Protein AF-A0A3A4QMD3-F1 (afdb_monomer_lite)

pLDDT: mean 83.45, std 16.62, range [33.72, 97.0]

Secondary structure (DSSP, 8-state):
--HHHHHHHHHHHHHHHHHHHHHS--SS-----HHHHHHSHHHHHHHHHHHHTPPP-TTHHHHHHHHHHHHHH--------TTTTT--HHHHHHHTHHHHHHHT---S-------------

Foldseek 3Di:
DCLVVVLVVVLCVPPVVVVVCVVPPDLPDDDDDPVCCLVPVPVVVVVVCVSVVNDDDPCVVVVSVVVSVVVVPDDDPDDDDCVVSVHDLVRVCVSCVVVCVVVVPDSDDPPPPPPPPPPPD

Radius of gyration: 18.67 Å; chains: 1; bounding box: 47×27×44 Å

Structure (mmCIF, N/CA/C/O backbone):
data_AF-A0A3A4QMD3-F1
#
_entry.id   AF-A0A3A4QMD3-F1
#
loop_
_atom_site.group_PDB
_atom_site.id
_atom_site.type_symbol
_atom_site.label_atom_id
_atom_site.label_alt_id
_atom_site.label_comp_id
_atom_site.label_asym_id
_atom_site.label_entity_id
_atom_site.label_seq_id
_atom_site.pdbx_PDB_ins_code
_atom_site.Cartn_x
_atom_site.Cartn_y
_atom_site.Cartn_z
_atom_site.occupancy
_atom_site.B_iso_or_equiv
_atom_site.auth_seq_id
_atom_site.auth_comp_id
_atom_site.auth_asym_id
_atom_site.auth_atom_id
_atom_site.pdbx_PDB_model_num
ATOM 1 N N . PHE A 1 1 ? -12.518 13.819 17.851 1.00 64.00 1 PHE A N 1
ATOM 2 C CA . PHE A 1 1 ? -13.689 12.963 17.604 1.00 64.00 1 PHE A CA 1
ATOM 3 C C . PHE A 1 1 ? -14.011 13.024 16.122 1.00 64.00 1 PHE A C 1
ATOM 5 O O . PHE A 1 1 ? -14.734 13.927 15.744 1.00 64.00 1 PHE A O 1
ATOM 12 N N . TYR A 1 2 ? -13.377 12.154 15.322 1.00 87.69 2 TYR A N 1
ATOM 13 C CA . TYR A 1 2 ? -13.666 11.926 13.891 1.00 87.69 2 TYR A CA 1
ATOM 14 C C . TYR A 1 2 ? -13.213 10.513 13.452 1.00 87.69 2 TYR A C 1
ATOM 16 O O . TYR A 1 2 ? -12.799 10.308 12.315 1.00 87.69 2 TYR A O 1
ATOM 24 N N . LEU A 1 3 ? -13.117 9.562 14.394 1.00 89.81 3 LEU A N 1
ATOM 25 C CA . LEU A 1 3 ? -12.487 8.262 14.120 1.00 89.81 3 LEU A CA 1
ATOM 26 C C . LEU A 1 3 ? -13.293 7.465 13.095 1.00 89.81 3 LEU A C 1
ATOM 28 O O . LEU A 1 3 ? -12.705 6.914 12.170 1.00 89.81 3 LEU A O 1
ATOM 32 N N . ASP A 1 4 ? -14.617 7.474 13.223 1.00 91.38 4 ASP A N 1
ATOM 33 C CA . ASP A 1 4 ? -15.512 6.778 12.302 1.00 91.38 4 ASP A CA 1
ATOM 34 C C . ASP A 1 4 ? -15.421 7.380 10.894 1.00 91.38 4 ASP A C 1
ATOM 36 O O . ASP A 1 4 ? -15.267 6.652 9.918 1.00 91.38 4 ASP A O 1
ATOM 40 N N . GLU A 1 5 ? -15.397 8.711 10.777 1.00 94.50 5 GLU A N 1
ATOM 41 C CA . GLU A 1 5 ? -15.257 9.399 9.493 1.00 94.50 5 GLU A CA 1
ATOM 42 C C . GLU A 1 5 ? -13.891 9.147 8.844 1.00 94.50 5 GLU A C 1
ATOM 44 O O . GLU A 1 5 ? -13.803 8.977 7.625 1.00 94.50 5 GLU A O 1
ATOM 49 N N . ILE A 1 6 ? -12.819 9.099 9.644 1.00 92.56 6 ILE A N 1
ATOM 50 C CA . ILE A 1 6 ? -11.479 8.750 9.160 1.00 92.56 6 ILE A CA 1
ATOM 51 C C . ILE A 1 6 ? -11.472 7.308 8.655 1.00 92.56 6 ILE A C 1
ATOM 53 O O . ILE A 1 6 ? -10.967 7.067 7.561 1.00 92.56 6 ILE A O 1
ATOM 57 N N . VAL A 1 7 ? -12.059 6.371 9.404 1.00 94.06 7 VAL A N 1
ATOM 58 C CA . VAL A 1 7 ? -12.158 4.960 9.008 1.00 94.06 7 VAL A CA 1
ATOM 59 C C . VAL A 1 7 ? -12.973 4.799 7.727 1.00 94.06 7 VAL A C 1
ATOM 61 O O . VAL A 1 7 ? -12.560 4.076 6.820 1.00 94.06 7 VAL A O 1
ATOM 64 N N . ASP A 1 8 ? -14.107 5.480 7.601 1.00 95.19 8 ASP A N 1
ATOM 65 C CA . ASP A 1 8 ? -14.920 5.424 6.387 1.00 95.19 8 ASP A CA 1
ATOM 66 C C . ASP A 1 8 ? -14.161 5.981 5.176 1.00 95.19 8 ASP A C 1
ATOM 68 O O . ASP A 1 8 ? -14.167 5.379 4.095 1.00 95.19 8 ASP A O 1
ATOM 72 N N . MET A 1 9 ? -13.432 7.084 5.363 1.00 95.56 9 MET A N 1
ATOM 73 C CA . MET A 1 9 ? -12.583 7.667 4.326 1.00 95.56 9 MET A CA 1
ATOM 74 C C . MET A 1 9 ? -11.463 6.708 3.898 1.00 95.56 9 MET A C 1
ATOM 76 O O . MET A 1 9 ? -11.263 6.484 2.702 1.00 95.56 9 MET A O 1
ATOM 80 N N . THR A 1 10 ? -10.744 6.102 4.842 1.00 94.50 10 THR A N 1
ATOM 81 C CA . THR A 1 10 ? -9.638 5.186 4.528 1.00 94.50 10 THR A CA 1
ATOM 82 C C . THR A 1 10 ? -10.138 3.887 3.900 1.00 94.50 10 THR A C 1
ATOM 84 O O . THR A 1 10 ? -9.523 3.385 2.958 1.00 94.50 10 THR A O 1
ATOM 87 N N . LYS A 1 11 ? -11.293 3.359 4.325 1.00 95.00 11 LYS A N 1
ATOM 88 C CA . LYS A 1 11 ? -11.952 2.225 3.651 1.00 95.00 11 LYS A CA 1
ATOM 89 C C . LYS A 1 11 ? -12.310 2.555 2.211 1.00 95.00 11 LYS A C 1
ATOM 91 O O . LYS A 1 11 ? -12.131 1.713 1.324 1.00 95.00 11 LYS A O 1
ATOM 96 N N . TYR A 1 12 ? -12.809 3.763 1.957 1.00 95.56 12 TYR A N 1
ATOM 97 C CA . TYR A 1 12 ? -13.099 4.212 0.601 1.00 95.56 12 TYR A CA 1
ATOM 98 C C . TYR A 1 12 ? -11.827 4.258 -0.256 1.00 95.56 12 TYR A C 1
ATOM 100 O O . TYR A 1 12 ? -11.843 3.775 -1.387 1.00 95.56 12 TYR A O 1
ATOM 108 N N . TRP A 1 13 ? -10.704 4.739 0.288 1.00 94.62 13 TRP A N 1
ATOM 109 C CA . TRP A 1 13 ? -9.422 4.784 -0.427 1.00 94.62 13 TRP A CA 1
ATOM 110 C C . TRP A 1 13 ? -8.871 3.414 -0.821 1.00 94.62 13 TRP A C 1
ATOM 112 O O . TRP A 1 13 ? -8.205 3.320 -1.845 1.00 94.62 13 TRP A O 1
ATOM 122 N N . TYR A 1 14 ? -9.180 2.347 -0.082 1.00 93.44 14 TYR A N 1
ATOM 123 C CA . TYR A 1 14 ? -8.862 0.987 -0.526 1.00 93.44 14 TYR A CA 1
ATOM 124 C C . TYR A 1 14 ? -9.902 0.444 -1.508 1.00 93.44 14 TYR A C 1
ATOM 126 O O . TYR A 1 14 ? -9.570 0.005 -2.607 1.00 93.44 14 TYR A O 1
ATOM 134 N N . SER A 1 15 ? -11.176 0.459 -1.125 1.00 93.81 15 SER A N 1
ATOM 135 C CA . SER A 1 15 ? -12.226 -0.256 -1.858 1.00 93.81 15 SER A CA 1
ATOM 136 C C . SER A 1 15 ? -12.567 0.373 -3.211 1.00 93.81 15 SER A C 1
ATOM 138 O O . SER A 1 15 ? -12.765 -0.348 -4.191 1.00 93.81 15 SER A O 1
ATOM 140 N N . HIS A 1 16 ? -12.618 1.704 -3.292 1.00 95.81 16 HIS A N 1
ATOM 141 C CA . HIS A 1 16 ? -13.027 2.410 -4.501 1.00 95.81 16 HIS A CA 1
ATOM 142 C C . HIS A 1 16 ? -12.074 2.204 -5.688 1.00 95.81 16 HIS A C 1
ATOM 144 O O . HIS A 1 16 ? -12.556 1.751 -6.732 1.00 95.81 16 HIS A O 1
ATOM 150 N N . PRO A 1 17 ? -10.754 2.480 -5.586 1.00 94.81 17 PRO A N 1
ATOM 151 C CA . PRO A 1 17 ? -9.859 2.291 -6.723 1.00 94.81 17 PRO A CA 1
ATOM 152 C C . PRO A 1 17 ? -9.781 0.824 -7.146 1.00 94.81 17 PRO A C 1
ATOM 154 O O . PRO A 1 17 ? -9.793 0.544 -8.339 1.00 94.81 17 PRO A O 1
ATOM 157 N N . LEU A 1 18 ? -9.789 -0.122 -6.201 1.00 94.81 18 LEU A N 1
ATOM 158 C CA . LEU A 1 18 ? -9.764 -1.550 -6.527 1.00 94.81 18 LEU A CA 1
ATOM 159 C C . LEU A 1 18 ? -11.010 -1.972 -7.309 1.00 94.81 18 LEU A C 1
ATOM 161 O O . LEU A 1 18 ? -10.894 -2.592 -8.363 1.00 94.81 18 LEU A O 1
ATOM 165 N N . LYS A 1 19 ? -12.197 -1.552 -6.858 1.00 95.44 19 LYS A N 1
ATOM 166 C CA . LYS A 1 19 ? -13.449 -1.802 -7.582 1.00 95.44 19 LYS A CA 1
ATOM 167 C C . LYS A 1 19 ? -13.450 -1.151 -8.965 1.00 95.44 19 LYS A C 1
ATOM 169 O O . LYS A 1 19 ? -13.948 -1.741 -9.925 1.00 95.44 19 LYS A O 1
ATOM 174 N N . TYR A 1 20 ? -12.928 0.068 -9.080 1.00 96.06 20 TYR A N 1
ATOM 175 C CA . TYR A 1 20 ? -12.827 0.754 -10.365 1.00 96.06 20 TYR A CA 1
ATOM 176 C C . TYR A 1 20 ? -11.944 -0.031 -11.342 1.00 96.06 20 TYR A C 1
ATOM 178 O O . TYR A 1 20 ? -12.367 -0.278 -12.468 1.00 96.06 20 TYR A O 1
ATOM 186 N N . LEU A 1 21 ? -10.767 -0.478 -10.899 1.00 95.25 21 LEU A N 1
ATOM 187 C CA . LEU A 1 21 ? -9.834 -1.253 -11.719 1.00 95.25 21 LEU A CA 1
ATOM 188 C C . LEU A 1 21 ? -10.413 -2.612 -12.138 1.00 95.25 21 LEU A C 1
ATOM 190 O O . LEU A 1 21 ? -10.295 -2.981 -13.304 1.00 95.25 21 LEU A O 1
ATOM 194 N N . ASP A 1 22 ? -11.113 -3.308 -11.237 1.00 93.94 22 ASP A N 1
ATOM 195 C CA . ASP A 1 22 ? -11.778 -4.584 -11.547 1.00 93.94 22 ASP A CA 1
ATOM 196 C C . ASP A 1 22 ? -12.874 -4.425 -12.609 1.00 93.94 22 ASP A C 1
ATOM 198 O O . ASP A 1 22 ? -13.073 -5.291 -13.459 1.00 93.94 22 ASP A O 1
ATOM 202 N N . THR A 1 23 ? -13.600 -3.306 -12.560 1.00 97.00 23 THR A N 1
ATOM 203 C CA . THR A 1 23 ? -14.698 -3.013 -13.494 1.00 97.00 23 THR A CA 1
ATOM 204 C C . THR A 1 23 ? -14.232 -2.350 -14.789 1.00 97.00 23 THR A C 1
ATOM 206 O O . THR A 1 23 ? -14.995 -2.309 -15.753 1.00 97.00 23 THR A O 1
ATOM 209 N N . HIS A 1 24 ? -12.980 -1.883 -14.843 1.00 95.88 24 HIS A N 1
ATOM 210 C CA . HIS A 1 24 ? -12.368 -1.252 -16.014 1.00 95.88 24 HIS A CA 1
ATOM 211 C C . HIS A 1 24 ? -10.972 -1.837 -16.296 1.00 95.88 24 HIS A C 1
ATOM 213 O O . HIS A 1 24 ? -9.969 -1.120 -16.175 1.00 95.88 24 HIS A O 1
ATOM 219 N N . PRO A 1 25 ? -10.879 -3.121 -16.703 1.00 91.75 25 PRO A N 1
ATOM 220 C CA . PRO A 1 25 ? -9.598 -3.755 -16.986 1.00 91.75 25 PRO A CA 1
ATOM 221 C C . PRO A 1 25 ? -8.793 -2.956 -18.012 1.00 91.75 25 PRO A C 1
ATOM 223 O O . PRO A 1 25 ? -9.269 -2.620 -19.097 1.00 91.75 25 PRO A O 1
ATOM 226 N N . SER A 1 26 ? -7.555 -2.634 -17.657 1.00 90.00 26 SER A N 1
ATOM 227 C CA . SER A 1 26 ? -6.670 -1.799 -18.462 1.00 90.00 26 SER A CA 1
ATOM 228 C C . SER A 1 26 ? -5.223 -2.180 -18.177 1.00 90.00 26 SER A C 1
ATOM 230 O O . SER A 1 26 ? -4.873 -2.314 -17.009 1.00 90.00 26 SER A O 1
ATOM 232 N N . PRO A 1 27 ? -4.335 -2.260 -19.180 1.00 86.75 27 PRO A N 1
ATOM 233 C CA . PRO A 1 27 ? -2.911 -2.484 -18.935 1.00 86.75 27 PRO A CA 1
ATOM 234 C C . PRO A 1 27 ? -2.218 -1.253 -18.328 1.00 86.75 27 PRO A C 1
ATOM 236 O O . PRO A 1 27 ? -1.038 -1.307 -18.012 1.00 86.75 27 PRO A O 1
ATOM 239 N N . ARG A 1 28 ? -2.924 -0.127 -18.152 1.00 87.06 28 ARG A N 1
ATOM 240 C CA . ARG A 1 28 ? -2.361 1.145 -17.669 1.00 87.06 28 ARG A CA 1
ATOM 241 C C . ARG A 1 28 ? -2.385 1.292 -16.142 1.00 87.06 28 ARG A C 1
ATOM 243 O O . ARG A 1 28 ? -2.520 2.406 -15.647 1.00 87.06 28 ARG A O 1
ATOM 250 N N . HIS A 1 29 ? -2.294 0.193 -15.400 1.00 90.69 29 HIS A N 1
ATOM 251 C CA . HIS A 1 29 ? -2.192 0.221 -13.942 1.00 90.69 29 HIS A CA 1
ATOM 252 C C . HIS A 1 29 ? -1.405 -0.984 -13.427 1.00 90.69 29 HIS A C 1
ATOM 254 O O . HIS A 1 29 ? -1.510 -2.067 -13.994 1.00 90.69 29 HIS A O 1
ATOM 260 N N . LEU A 1 30 ? -0.679 -0.812 -12.326 1.00 88.06 30 LEU A N 1
ATOM 261 C CA . LEU A 1 30 ? -0.051 -1.912 -11.600 1.00 88.06 30 LEU A CA 1
ATOM 262 C C . LEU A 1 30 ? -0.490 -1.851 -10.137 1.00 88.06 30 LEU A C 1
ATOM 264 O O . LEU A 1 30 ? -0.472 -0.782 -9.529 1.00 88.06 30 LEU A O 1
ATOM 268 N N . ILE A 1 31 ? -0.887 -2.998 -9.586 1.00 90.69 31 ILE A N 1
ATOM 269 C CA . ILE A 1 31 ? -1.126 -3.175 -8.153 1.00 90.69 31 ILE A CA 1
ATOM 270 C C . ILE A 1 31 ? 0.001 -4.050 -7.623 1.00 90.69 31 ILE A C 1
ATOM 272 O O . ILE A 1 31 ? 0.291 -5.099 -8.192 1.00 90.69 31 ILE A O 1
ATOM 276 N N . MET A 1 32 ? 0.630 -3.622 -6.538 1.00 89.38 32 MET A N 1
ATOM 277 C CA . MET A 1 32 ? 1.793 -4.295 -5.981 1.00 89.38 32 MET A CA 1
ATOM 278 C C . MET A 1 32 ? 1.796 -4.216 -4.457 1.00 89.38 32 MET A C 1
ATOM 280 O O . MET A 1 32 ? 1.317 -3.237 -3.883 1.00 89.38 32 MET A O 1
ATOM 284 N N . LYS A 1 33 ? 2.347 -5.244 -3.809 1.00 89.62 33 LYS A N 1
ATOM 285 C CA . LYS A 1 33 ? 2.551 -5.265 -2.359 1.00 89.62 33 LYS A CA 1
ATOM 286 C C . LYS A 1 33 ? 3.900 -4.645 -2.013 1.00 89.62 33 LYS A C 1
ATOM 288 O O . LYS A 1 33 ? 4.859 -4.764 -2.774 1.00 89.62 33 LYS A O 1
ATOM 293 N N . TYR A 1 34 ? 3.970 -4.013 -0.846 1.00 87.12 34 TYR A N 1
ATOM 294 C CA . TYR A 1 34 ? 5.214 -3.439 -0.340 1.00 87.12 34 TYR A CA 1
ATOM 295 C C . TYR A 1 34 ? 6.308 -4.507 -0.182 1.00 87.12 34 TYR A C 1
ATOM 297 O O . TYR A 1 34 ? 7.421 -4.311 -0.658 1.00 87.12 34 TYR A O 1
ATOM 305 N N . ASP A 1 35 ? 5.976 -5.677 0.368 1.00 85.00 35 ASP A N 1
ATOM 306 C CA . ASP A 1 35 ? 6.945 -6.768 0.545 1.00 85.00 35 ASP A CA 1
ATOM 307 C C . ASP A 1 35 ? 7.549 -7.245 -0.779 1.00 85.00 35 ASP A C 1
ATOM 309 O O . ASP A 1 35 ? 8.752 -7.486 -0.857 1.00 85.00 35 ASP A O 1
ATOM 313 N N . ASP A 1 36 ? 6.744 -7.323 -1.845 1.00 85.56 36 ASP A N 1
ATOM 314 C CA . ASP A 1 36 ? 7.236 -7.684 -3.177 1.00 85.56 36 ASP A CA 1
ATOM 315 C C . ASP A 1 36 ? 8.222 -6.638 -3.718 1.00 85.56 36 ASP A C 1
ATOM 317 O O . ASP A 1 36 ? 9.235 -7.005 -4.321 1.00 85.56 36 ASP A O 1
ATOM 321 N N . LEU A 1 37 ? 7.962 -5.346 -3.467 1.00 87.31 37 LEU A N 1
ATOM 322 C CA . LEU A 1 37 ? 8.872 -4.256 -3.831 1.00 87.31 37 LEU A CA 1
ATOM 323 C C . LEU A 1 37 ? 10.201 -4.361 -3.095 1.00 87.31 37 LEU A C 1
ATOM 325 O O . LEU A 1 37 ? 11.247 -4.229 -3.719 1.00 87.31 37 LEU A O 1
ATOM 329 N N . ILE A 1 38 ? 10.166 -4.586 -1.784 1.00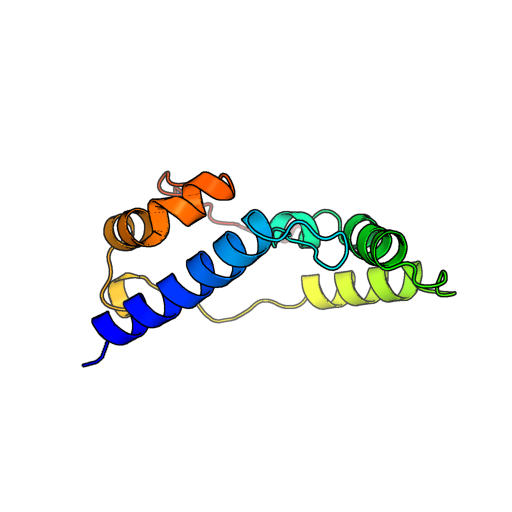 83.69 38 ILE A N 1
ATOM 330 C CA . ILE A 1 38 ? 11.381 -4.621 -0.966 1.00 83.69 38 ILE A CA 1
ATOM 331 C C . ILE A 1 38 ? 12.207 -5.876 -1.250 1.00 83.69 38 ILE A C 1
ATOM 333 O O . ILE A 1 38 ? 13.432 -5.800 -1.319 1.00 83.69 38 ILE A O 1
ATOM 337 N N . GLN A 1 39 ? 11.564 -7.024 -1.467 1.00 86.12 39 GLN A N 1
ATOM 338 C CA . GLN A 1 39 ? 12.271 -8.276 -1.743 1.00 86.12 39 GLN A CA 1
ATOM 339 C C . GLN A 1 39 ? 12.866 -8.321 -3.155 1.00 86.12 39 GLN A C 1
ATOM 341 O O . GLN A 1 39 ? 13.898 -8.957 -3.366 1.00 86.12 39 GLN A O 1
ATOM 346 N N . ARG A 1 40 ? 12.200 -7.707 -4.146 1.00 87.75 40 ARG A N 1
ATOM 347 C CA . ARG A 1 40 ? 12.566 -7.812 -5.572 1.00 87.75 40 ARG A CA 1
ATOM 348 C C . ARG A 1 40 ? 12.447 -6.466 -6.315 1.00 87.75 40 ARG A C 1
ATOM 350 O O . ARG A 1 40 ? 11.776 -6.398 -7.350 1.00 87.75 40 ARG A O 1
ATOM 357 N N . PRO A 1 41 ? 13.124 -5.401 -5.850 1.00 88.25 41 PRO A N 1
ATOM 358 C CA . PRO A 1 41 ? 12.934 -4.036 -6.350 1.00 88.25 41 PRO A CA 1
ATOM 359 C C . PRO A 1 41 ? 13.271 -3.892 -7.835 1.00 88.25 41 PRO A C 1
ATOM 361 O O . PRO A 1 41 ? 12.534 -3.240 -8.574 1.00 88.25 41 PRO A O 1
ATOM 364 N N . GLU A 1 42 ? 14.335 -4.550 -8.307 1.00 87.75 42 GLU A N 1
ATOM 365 C CA . GLU A 1 42 ? 14.703 -4.512 -9.726 1.00 87.75 42 GLU A CA 1
ATOM 366 C C . GLU A 1 42 ? 13.636 -5.150 -10.617 1.00 87.75 42 GLU A C 1
ATOM 368 O O . GLU A 1 42 ? 13.218 -4.548 -11.605 1.00 87.75 42 GLU A O 1
ATOM 373 N N . ALA A 1 43 ? 13.171 -6.351 -10.261 1.00 88.12 43 ALA A N 1
ATOM 374 C CA . ALA A 1 43 ? 12.171 -7.069 -11.044 1.00 88.12 43 ALA A CA 1
ATOM 375 C C . ALA A 1 43 ? 10.861 -6.275 -11.124 1.00 88.12 43 ALA A C 1
ATOM 377 O O . ALA A 1 43 ? 10.270 -6.150 -12.196 1.00 88.12 43 ALA A O 1
ATOM 378 N N . VAL A 1 44 ? 10.449 -5.678 -10.004 1.00 90.31 44 VAL A N 1
ATOM 379 C CA . VAL A 1 44 ? 9.272 -4.814 -9.946 1.00 90.31 44 VAL A CA 1
ATOM 380 C C . VAL A 1 44 ? 9.442 -3.593 -10.851 1.00 90.31 44 VAL A C 1
ATOM 382 O O . VAL A 1 44 ? 8.596 -3.356 -11.712 1.00 90.31 44 VAL A O 1
ATOM 385 N N . ILE A 1 45 ? 10.531 -2.831 -10.720 1.00 89.50 45 ILE A N 1
ATOM 386 C CA . ILE A 1 45 ? 10.740 -1.617 -11.527 1.00 89.50 45 ILE A CA 1
ATOM 387 C C . ILE A 1 45 ? 10.859 -1.959 -13.018 1.00 89.50 45 ILE A C 1
ATOM 389 O O . ILE A 1 45 ? 10.323 -1.238 -13.858 1.00 89.50 45 ILE A O 1
ATOM 393 N N . ARG A 1 46 ? 11.488 -3.084 -13.368 1.00 87.06 46 ARG A N 1
ATOM 394 C CA . ARG A 1 46 ? 11.535 -3.560 -14.755 1.00 87.06 46 ARG A CA 1
ATOM 395 C C . ARG A 1 46 ? 10.140 -3.882 -15.288 1.00 87.06 46 ARG A C 1
ATOM 397 O O . ARG A 1 46 ? 9.807 -3.443 -16.386 1.00 87.06 46 ARG A O 1
ATOM 404 N N . SER A 1 47 ? 9.302 -4.547 -14.489 1.00 88.00 47 SER A N 1
ATOM 405 C CA . SER A 1 47 ? 7.919 -4.845 -14.881 1.00 88.00 47 SER A CA 1
ATOM 406 C C . SER A 1 47 ? 7.098 -3.575 -15.147 1.00 88.00 47 SER A C 1
ATOM 408 O O . SER A 1 47 ? 6.327 -3.543 -16.103 1.00 88.00 47 SER A O 1
ATOM 410 N N . PHE A 1 48 ? 7.331 -2.487 -14.394 1.00 89.44 48 PHE A N 1
ATOM 411 C CA . PHE A 1 48 ? 6.758 -1.171 -14.699 1.00 89.44 48 PHE A CA 1
ATOM 412 C C . PHE A 1 48 ? 7.192 -0.666 -16.079 1.00 89.44 48 PHE A C 1
ATOM 414 O O . PHE A 1 48 ? 6.351 -0.250 -16.874 1.00 89.44 48 PHE A O 1
ATOM 421 N N . TYR A 1 49 ? 8.491 -0.689 -16.383 1.00 90.25 49 TYR A N 1
ATOM 422 C CA . TYR A 1 49 ? 8.991 -0.201 -17.672 1.00 90.25 49 TYR A CA 1
ATOM 423 C C . TYR A 1 49 ? 8.388 -0.984 -18.841 1.00 90.25 49 TYR A C 1
ATOM 425 O O . TYR A 1 49 ? 7.914 -0.381 -19.803 1.00 90.25 49 TYR A O 1
ATOM 433 N N . GLU A 1 50 ? 8.335 -2.309 -18.725 1.00 88.56 50 GLU A N 1
ATOM 434 C CA . GLU A 1 50 ? 7.764 -3.192 -19.742 1.00 88.56 50 GLU A CA 1
ATOM 435 C C . GLU A 1 50 ? 6.260 -2.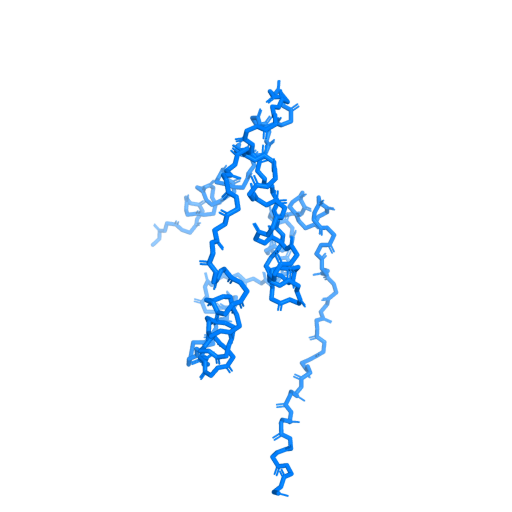959 -19.925 1.00 88.56 50 GLU A C 1
ATOM 437 O O . GLU A 1 50 ? 5.797 -2.743 -21.045 1.00 88.56 50 GLU A O 1
ATOM 442 N N . GLN A 1 51 ? 5.494 -2.938 -18.831 1.00 90.38 51 GLN A N 1
ATOM 443 C CA . GLN A 1 51 ? 4.040 -2.792 -18.879 1.00 90.38 51 GLN A CA 1
ATOM 444 C C . GLN A 1 51 ? 3.602 -1.437 -19.451 1.00 90.38 51 GLN A C 1
ATOM 446 O O . GLN A 1 51 ? 2.633 -1.364 -20.210 1.00 90.38 51 GLN A O 1
ATOM 451 N N . PHE A 1 52 ? 4.305 -0.362 -19.091 1.00 91.69 52 PHE A N 1
ATOM 452 C CA . PHE A 1 52 ? 3.979 0.992 -19.539 1.00 91.69 52 PHE A CA 1
ATOM 453 C C . PHE A 1 52 ? 4.674 1.386 -20.852 1.00 91.69 52 PHE A C 1
ATOM 455 O O . PHE A 1 52 ? 4.446 2.489 -21.350 1.00 91.69 52 PHE A O 1
ATOM 462 N N . GLY A 1 53 ? 5.476 0.491 -21.442 1.00 91.19 53 GLY A N 1
ATOM 463 C CA . GLY A 1 53 ? 6.171 0.727 -22.708 1.00 91.19 53 GLY A CA 1
ATOM 464 C C . GLY A 1 53 ? 7.252 1.805 -22.616 1.00 91.19 53 GLY A C 1
ATOM 465 O O . GLY A 1 53 ? 7.509 2.507 -23.596 1.00 91.19 53 GLY A O 1
ATOM 466 N N . TYR A 1 54 ? 7.861 1.976 -21.441 1.00 90.31 54 TYR A N 1
ATOM 467 C CA . TYR A 1 54 ? 8.977 2.897 -21.278 1.00 90.31 54 TYR A CA 1
ATOM 468 C C . TYR A 1 54 ? 10.247 2.320 -21.908 1.00 90.31 54 TYR A C 1
ATOM 470 O O . TYR A 1 54 ? 10.505 1.120 -21.797 1.00 90.31 54 TYR A O 1
ATOM 478 N N . PRO A 1 55 ? 11.059 3.160 -22.573 1.00 90.06 55 PRO A N 1
ATOM 479 C CA . PRO A 1 55 ? 12.337 2.716 -23.100 1.00 90.06 55 PRO A CA 1
ATOM 480 C C . PRO A 1 55 ? 13.248 2.279 -21.955 1.00 90.06 55 PRO A C 1
ATOM 482 O O . PRO A 1 55 ? 13.214 2.864 -20.868 1.00 90.06 55 PRO A O 1
ATOM 485 N N . ASP A 1 56 ? 14.096 1.285 -22.223 1.00 84.56 56 ASP A N 1
ATOM 486 C CA . ASP A 1 56 ? 15.131 0.895 -21.272 1.00 84.56 56 ASP A CA 1
ATOM 487 C C . ASP A 1 56 ? 15.994 2.111 -20.911 1.00 84.56 56 ASP A C 1
ATOM 489 O O . ASP A 1 56 ? 16.354 2.927 -21.769 1.00 84.56 56 ASP A O 1
ATOM 493 N N . LYS A 1 57 ? 16.292 2.259 -19.621 1.00 84.94 57 LYS A N 1
ATOM 494 C CA . LYS A 1 57 ? 17.042 3.400 -19.101 1.00 84.94 57 LYS A CA 1
ATOM 495 C C . LYS A 1 57 ? 18.478 2.957 -18.817 1.00 84.94 57 LYS A C 1
ATOM 497 O O . LYS A 1 57 ? 18.702 2.189 -17.879 1.00 84.94 57 LYS A O 1
ATOM 502 N N . PRO A 1 58 ? 19.478 3.489 -19.543 1.00 88.88 58 PRO A N 1
ATOM 503 C CA . PRO A 1 58 ? 20.874 3.215 -19.238 1.00 88.88 58 PRO A CA 1
ATOM 504 C C . PRO A 1 58 ? 21.201 3.554 -17.779 1.00 88.88 58 PRO A C 1
ATOM 506 O O . PRO A 1 58 ? 20.841 4.623 -17.282 1.00 88.88 58 PRO A O 1
ATOM 509 N N . GLY A 1 59 ? 21.870 2.628 -17.092 1.00 88.94 59 GLY A N 1
ATOM 510 C CA . GLY A 1 59 ? 22.233 2.777 -15.680 1.00 88.94 59 GLY A CA 1
ATOM 511 C C . GLY A 1 59 ? 21.099 2.509 -14.685 1.00 88.94 59 GLY A C 1
ATOM 512 O O . GLY A 1 59 ? 21.333 2.628 -13.486 1.00 88.94 59 GLY A O 1
ATOM 513 N N . 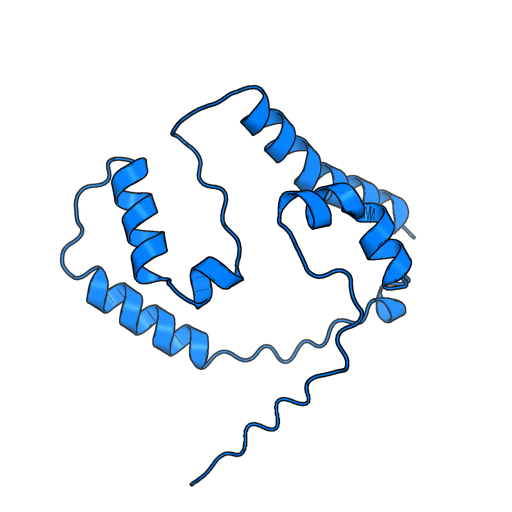LEU A 1 60 ? 19.904 2.109 -15.137 1.00 86.88 60 LEU A N 1
ATOM 514 C CA . LEU A 1 60 ? 18.788 1.763 -14.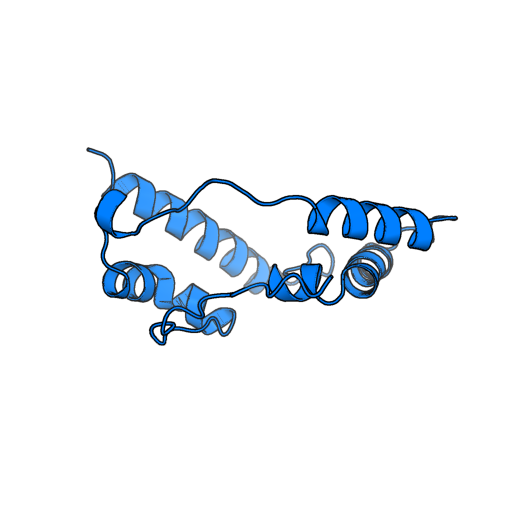251 1.00 86.88 60 LEU A CA 1
ATOM 515 C C . LEU A 1 60 ? 19.163 0.732 -13.170 1.00 86.88 60 LEU A C 1
ATOM 517 O O . LEU A 1 60 ? 18.845 1.000 -12.014 1.00 86.88 60 LEU A O 1
ATOM 521 N N . PRO A 1 61 ? 19.901 -0.361 -13.462 1.00 86.50 61 PRO A N 1
ATOM 522 C CA . PRO A 1 61 ? 20.312 -1.302 -12.417 1.00 86.50 61 PRO A CA 1
ATOM 523 C C . PRO A 1 61 ? 21.145 -0.652 -11.303 1.00 86.50 61 PRO A C 1
ATOM 525 O O . PRO A 1 61 ? 20.944 -0.947 -10.132 1.00 86.50 61 PRO A O 1
ATOM 528 N N . VAL A 1 62 ? 22.032 0.288 -11.653 1.00 90.75 62 VAL A N 1
ATOM 529 C CA . VAL A 1 62 ? 22.880 1.006 -10.684 1.00 90.75 62 VAL A CA 1
ATOM 530 C C . VAL A 1 62 ? 22.046 1.948 -9.818 1.00 90.75 62 VAL A C 1
ATOM 532 O O . VAL A 1 62 ? 22.251 2.023 -8.612 1.00 90.75 62 VAL A O 1
ATOM 535 N N . ILE A 1 63 ? 21.084 2.650 -10.425 1.00 90.81 63 ILE A N 1
ATOM 536 C CA . ILE A 1 63 ? 20.170 3.545 -9.702 1.00 90.81 63 ILE A CA 1
ATOM 537 C C . ILE A 1 63 ? 19.328 2.749 -8.699 1.00 90.81 63 ILE A C 1
ATOM 539 O O . ILE A 1 63 ? 19.159 3.184 -7.563 1.00 90.81 63 ILE A O 1
ATOM 543 N N . ILE A 1 64 ? 18.816 1.586 -9.111 1.00 88.50 64 ILE A N 1
ATOM 544 C CA . ILE A 1 64 ? 18.006 0.718 -8.251 1.00 88.50 64 ILE A CA 1
ATOM 545 C C . ILE A 1 64 ? 18.848 0.184 -7.095 1.00 88.50 64 ILE A C 1
ATOM 547 O O . ILE A 1 64 ? 18.433 0.308 -5.949 1.00 88.50 64 ILE A O 1
ATOM 551 N N . ASP A 1 65 ? 20.036 -0.355 -7.372 1.00 86.62 65 ASP A N 1
ATOM 552 C CA . ASP A 1 65 ? 20.942 -0.871 -6.339 1.00 86.62 65 ASP A CA 1
ATOM 553 C C . ASP A 1 65 ? 21.293 0.201 -5.293 1.00 86.62 65 ASP A C 1
ATOM 555 O O . ASP A 1 65 ? 21.212 -0.046 -4.089 1.00 86.62 65 ASP A O 1
ATOM 559 N N . GLN A 1 66 ? 21.597 1.422 -5.738 1.00 89.81 66 GLN A N 1
ATOM 560 C CA . GLN A 1 66 ? 21.893 2.535 -4.838 1.00 89.81 66 GLN A CA 1
ATOM 561 C C . GLN A 1 66 ? 20.677 2.922 -3.977 1.00 89.81 66 GLN A C 1
ATOM 563 O O . GLN A 1 66 ? 20.809 3.062 -2.762 1.00 89.81 66 GLN A O 1
ATOM 568 N N . ALA A 1 67 ? 19.486 3.023 -4.574 1.00 87.00 67 ALA A N 1
ATOM 569 C CA . ALA A 1 67 ? 18.256 3.340 -3.847 1.00 87.00 67 ALA A CA 1
ATOM 570 C C . ALA A 1 67 ? 17.881 2.255 -2.819 1.00 87.00 67 ALA A C 1
ATOM 572 O O . ALA A 1 67 ? 17.401 2.566 -1.726 1.00 87.00 67 ALA A O 1
ATOM 573 N N . VAL A 1 68 ? 18.124 0.980 -3.141 1.00 84.88 68 VAL A N 1
ATOM 574 C CA . VAL A 1 68 ? 17.907 -0.144 -2.219 1.00 84.88 68 VAL A CA 1
ATOM 575 C C . VAL A 1 68 ? 18.860 -0.055 -1.035 1.00 84.88 68 VAL A C 1
ATOM 577 O O . VAL A 1 68 ? 18.413 -0.159 0.106 1.00 84.88 68 VAL A O 1
ATOM 580 N N . LYS A 1 69 ? 20.151 0.199 -1.281 1.00 85.44 69 LYS A N 1
ATOM 581 C CA . LYS A 1 69 ? 21.150 0.382 -0.217 1.00 85.44 69 LYS A CA 1
ATOM 582 C C . LYS A 1 69 ? 20.774 1.522 0.724 1.00 85.44 69 LYS A C 1
ATOM 584 O O . LYS A 1 69 ? 20.818 1.337 1.934 1.00 85.44 69 LYS A O 1
ATOM 589 N N . GLU A 1 70 ? 20.356 2.664 0.185 1.00 84.25 70 GLU A N 1
ATOM 590 C CA . GLU A 1 70 ? 19.899 3.806 0.986 1.00 84.25 70 GLU A CA 1
ATOM 591 C C . GLU A 1 70 ? 18.655 3.456 1.814 1.00 84.25 70 GLU A C 1
ATOM 593 O O . GLU A 1 70 ? 18.621 3.710 3.018 1.00 84.25 70 GLU A O 1
ATOM 598 N N . THR A 1 71 ? 17.667 2.794 1.209 1.00 80.19 71 THR A N 1
ATOM 599 C CA . THR A 1 71 ? 16.427 2.402 1.900 1.00 80.19 71 THR A CA 1
ATOM 600 C C . THR A 1 71 ? 16.688 1.416 3.039 1.00 80.19 71 THR A C 1
ATOM 602 O O . THR A 1 71 ? 16.098 1.554 4.104 1.00 80.19 71 THR A O 1
ATOM 605 N N . LEU A 1 72 ? 17.605 0.458 2.864 1.00 76.06 72 LEU A N 1
ATOM 606 C CA . LEU A 1 72 ? 17.969 -0.499 3.918 1.00 76.06 72 LEU A CA 1
ATOM 607 C C . LEU A 1 72 ? 18.647 0.162 5.129 1.00 76.06 72 LEU A C 1
ATOM 609 O O . LEU A 1 72 ? 18.634 -0.407 6.217 1.00 76.06 72 LEU A O 1
ATOM 613 N N . THR A 1 73 ? 19.229 1.354 4.960 1.00 77.38 73 THR A N 1
ATOM 614 C CA . THR A 1 73 ? 19.791 2.130 6.080 1.00 77.38 73 THR A CA 1
ATOM 615 C C . THR A 1 73 ? 18.752 2.982 6.808 1.00 77.38 73 THR A C 1
ATOM 617 O O . THR A 1 73 ? 19.028 3.489 7.896 1.00 77.38 73 THR A O 1
ATOM 620 N N . PHE A 1 74 ? 17.555 3.136 6.236 1.00 75.00 74 PHE A N 1
ATOM 621 C CA . PHE A 1 74 ? 16.478 3.914 6.827 1.00 75.00 74 PHE A CA 1
ATOM 622 C C . PHE A 1 74 ? 15.672 3.057 7.809 1.00 75.00 74 PHE A C 1
ATOM 624 O O . PHE A 1 74 ? 14.933 2.159 7.414 1.00 75.00 74 PHE A O 1
ATOM 631 N N . ASN A 1 75 ? 15.780 3.375 9.098 1.00 63.22 75 ASN A N 1
ATOM 632 C CA . ASN A 1 75 ? 14.897 2.853 10.136 1.00 63.22 75 ASN A CA 1
ATOM 633 C C . ASN A 1 75 ? 13.965 3.982 10.584 1.00 63.22 75 ASN A C 1
ATOM 635 O O . ASN A 1 75 ? 14.434 5.065 10.927 1.00 63.22 75 ASN A O 1
ATOM 639 N N . SER A 1 76 ? 12.651 3.753 10.568 1.00 69.69 76 SER A N 1
ATOM 640 C CA . SER A 1 76 ? 11.709 4.712 11.144 1.00 69.69 76 SER A CA 1
ATOM 641 C C . SER A 1 76 ? 11.658 4.545 12.661 1.00 69.69 76 SER A C 1
ATOM 643 O O . SER A 1 76 ? 11.347 3.457 13.137 1.00 69.69 76 SER A O 1
ATOM 645 N N . ASP A 1 77 ? 11.838 5.631 13.410 1.00 67.94 77 ASP A N 1
ATOM 646 C CA . ASP A 1 77 ? 11.688 5.641 14.877 1.00 67.94 77 ASP A CA 1
ATOM 647 C C . ASP A 1 77 ? 10.219 5.541 15.343 1.00 67.94 77 ASP A C 1
ATOM 649 O O . ASP A 1 77 ? 9.915 5.578 16.536 1.00 67.94 77 ASP A O 1
ATOM 653 N N . HIS A 1 78 ? 9.271 5.448 14.408 1.00 72.75 78 HIS A N 1
ATOM 654 C CA . HIS A 1 78 ? 7.847 5.436 14.707 1.00 72.75 78 HIS A CA 1
ATOM 655 C C . HIS A 1 78 ? 7.360 4.019 15.011 1.00 72.75 78 HIS A C 1
ATOM 657 O O . HIS A 1 78 ? 7.266 3.174 14.124 1.00 72.75 78 HIS A O 1
ATOM 663 N N . THR A 1 79 ? 6.991 3.785 16.271 1.00 71.00 79 THR A N 1
ATOM 664 C CA . THR A 1 79 ? 6.150 2.648 16.657 1.00 71.00 79 THR A CA 1
ATOM 665 C C . THR A 1 79 ? 4.702 3.119 16.643 1.00 71.00 79 THR A C 1
ATOM 667 O O . THR A 1 79 ? 4.358 4.050 17.364 1.00 71.00 79 THR A O 1
ATOM 670 N N . TYR A 1 80 ? 3.865 2.510 15.806 1.00 77.62 80 TYR A N 1
ATOM 671 C CA . TYR A 1 80 ? 2.428 2.777 15.785 1.00 77.62 80 TYR A CA 1
ATOM 672 C C . TYR A 1 80 ? 1.696 1.688 16.573 1.00 77.62 80 TYR A C 1
ATOM 674 O O . TYR A 1 80 ? 1.921 0.504 16.329 1.00 77.62 80 TYR A O 1
ATOM 682 N N . SER A 1 81 ? 0.807 2.080 17.486 1.00 83.94 81 SER A N 1
ATOM 683 C CA . SER A 1 81 ? -0.064 1.167 18.238 1.00 83.94 81 SER A CA 1
ATOM 684 C C . SER A 1 81 ? -1.516 1.324 17.789 1.00 83.94 81 SER A C 1
ATOM 686 O O . SER A 1 81 ? -2.002 2.441 17.597 1.00 83.94 81 SER A O 1
ATOM 688 N N . TYR A 1 82 ? -2.227 0.202 17.638 1.00 86.25 82 TYR A N 1
ATOM 689 C CA . TYR A 1 82 ? -3.669 0.234 17.382 1.00 86.25 82 TYR A CA 1
ATOM 690 C C . TYR A 1 82 ? -4.413 0.858 18.563 1.00 86.25 82 TYR A C 1
ATOM 692 O O . TYR A 1 82 ? -5.311 1.676 18.367 1.00 86.25 82 TYR A O 1
ATOM 700 N N . GLU A 1 83 ? -3.991 0.526 19.781 1.00 86.81 83 GLU A N 1
ATOM 701 C CA . GLU A 1 83 ? -4.594 0.967 21.032 1.00 86.81 83 GLU A CA 1
ATOM 702 C C . GLU A 1 83 ? -4.471 2.485 21.203 1.00 86.81 83 GLU A C 1
ATOM 704 O O . GLU A 1 83 ? -5.453 3.143 21.549 1.00 86.81 83 GLU A O 1
ATOM 709 N N . GLU A 1 84 ? -3.305 3.061 20.888 1.00 87.19 84 GLU A N 1
ATOM 710 C CA . GLU A 1 84 ? -3.093 4.518 20.875 1.00 87.19 84 GLU A CA 1
ATOM 711 C C . GLU A 1 84 ? -3.985 5.229 19.847 1.00 87.19 84 GLU A C 1
ATOM 713 O O . GLU A 1 84 ? -4.399 6.370 20.059 1.00 87.19 84 GLU A O 1
ATOM 718 N N . MET A 1 85 ? -4.321 4.545 18.750 1.00 85.94 85 MET A N 1
ATOM 719 C CA . MET A 1 85 ? -5.253 5.031 17.729 1.00 85.94 85 MET A CA 1
ATOM 720 C C . MET A 1 85 ? -6.728 4.765 18.075 1.00 85.94 85 MET A C 1
ATOM 722 O O . MET A 1 85 ? -7.609 5.211 17.341 1.00 85.94 85 MET A O 1
ATOM 726 N N . GLY A 1 86 ? -7.011 4.085 19.191 1.00 90.44 86 GLY A N 1
ATOM 727 C CA . GLY A 1 86 ? -8.365 3.774 19.649 1.00 90.44 86 GLY A CA 1
ATOM 728 C C . GLY A 1 86 ? -8.981 2.516 19.030 1.00 90.44 86 GLY A C 1
ATOM 729 O O . GLY A 1 86 ? -10.205 2.389 19.031 1.00 90.44 86 GLY A O 1
ATOM 730 N N . PHE A 1 87 ? -8.162 1.595 18.517 1.00 91.75 87 PHE A N 1
ATOM 731 C CA . PHE A 1 87 ? -8.603 0.343 17.901 1.00 91.75 87 PHE A CA 1
ATOM 732 C C . PHE A 1 87 ? -7.961 -0.879 18.559 1.00 91.75 87 PHE A C 1
ATOM 734 O O . PHE A 1 87 ? -6.852 -0.818 19.080 1.00 91.75 87 PHE A O 1
ATOM 741 N N . THR A 1 88 ? -8.633 -2.024 18.475 1.00 92.56 88 THR A N 1
ATOM 742 C CA . THR A 1 88 ? -7.984 -3.331 18.624 1.00 92.56 88 THR A CA 1
ATOM 743 C C . THR A 1 88 ? -7.573 -3.868 17.259 1.00 92.56 88 THR A C 1
ATOM 745 O O . THR A 1 88 ? -8.108 -3.477 16.213 1.00 92.56 88 THR A O 1
ATOM 748 N N . ARG A 1 89 ? -6.648 -4.825 17.255 1.00 89.69 89 ARG A N 1
ATOM 749 C CA . ARG A 1 89 ? -6.240 -5.513 16.031 1.00 89.69 89 ARG A CA 1
ATOM 750 C C . ARG A 1 89 ? -7.420 -6.204 15.344 1.00 89.69 89 ARG A C 1
ATOM 752 O O . ARG A 1 89 ? -7.570 -6.101 14.129 1.00 89.69 89 ARG A O 1
ATOM 759 N N . GLU A 1 90 ? -8.283 -6.869 16.106 1.00 93.00 90 GLU A N 1
ATOM 760 C CA . GLU A 1 90 ? -9.460 -7.588 15.599 1.00 93.00 90 GLU A CA 1
ATOM 761 C C . GLU A 1 90 ? -10.428 -6.628 14.914 1.00 93.00 90 GLU A C 1
ATOM 763 O O . GLU A 1 90 ? -10.999 -6.967 13.876 1.00 93.00 90 GLU A O 1
ATOM 768 N N . GLN A 1 91 ? -10.585 -5.416 15.459 1.00 93.62 91 GLN A N 1
ATOM 769 C CA . GLN A 1 91 ? -11.389 -4.375 14.828 1.00 93.62 91 GLN A CA 1
ATOM 770 C C . GLN A 1 91 ? -10.803 -3.987 13.471 1.00 93.62 91 GLN A C 1
ATOM 772 O O . GLN A 1 91 ? -11.539 -3.981 12.491 1.00 93.62 91 GLN A O 1
ATOM 777 N N . ILE A 1 92 ? -9.494 -3.732 13.372 1.00 93.38 92 ILE A N 1
ATOM 778 C CA . ILE A 1 92 ? -8.842 -3.388 12.096 1.00 93.38 92 ILE A CA 1
ATOM 779 C C . ILE A 1 92 ? -8.957 -4.531 11.082 1.00 93.38 92 ILE A C 1
ATOM 781 O O . ILE A 1 92 ? -9.369 -4.302 9.942 1.00 93.38 92 ILE A O 1
ATOM 785 N N . VAL A 1 93 ? -8.669 -5.768 11.491 1.00 94.44 93 VAL A N 1
ATOM 786 C CA . VAL A 1 93 ? -8.803 -6.946 10.619 1.00 94.44 93 VAL A CA 1
ATOM 787 C C . VAL A 1 93 ? -10.249 -7.112 10.145 1.00 94.44 93 VAL A C 1
ATOM 789 O O . VAL A 1 93 ? -10.476 -7.392 8.971 1.00 94.44 93 VAL A O 1
ATOM 792 N N . GLY A 1 94 ? -11.236 -6.886 11.016 1.00 95.00 94 GLY A N 1
ATOM 793 C CA . GLY A 1 94 ? -12.653 -6.935 10.655 1.00 95.00 94 GLY A CA 1
ATOM 794 C C . GLY A 1 94 ? -13.075 -5.807 9.707 1.00 95.00 94 GLY A C 1
ATOM 795 O O . GLY A 1 94 ? -13.747 -6.056 8.708 1.00 95.00 94 GLY A O 1
ATOM 796 N N . ILE A 1 95 ? -12.651 -4.571 9.983 1.00 94.94 95 ILE A N 1
ATOM 797 C CA . ILE A 1 95 ? -12.977 -3.378 9.189 1.00 94.94 95 ILE A CA 1
ATOM 798 C C . ILE A 1 95 ? -12.440 -3.496 7.756 1.00 94.94 95 ILE A C 1
ATOM 800 O O . ILE A 1 95 ? -13.134 -3.104 6.813 1.00 94.94 95 ILE A O 1
ATOM 804 N N . TYR A 1 96 ? -11.229 -4.035 7.594 1.00 95.69 96 TYR A N 1
ATOM 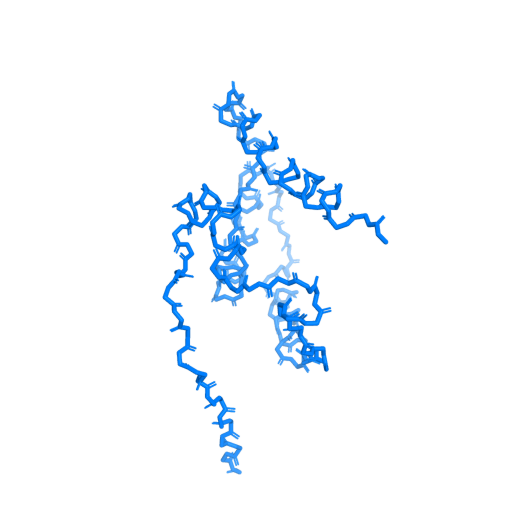805 C CA . TYR A 1 96 ? -10.531 -4.153 6.309 1.00 95.69 96 TYR A CA 1
ATOM 806 C C . TYR A 1 96 ? -10.462 -5.594 5.781 1.00 95.69 96 TYR A C 1
ATOM 808 O O . TYR A 1 96 ? -9.612 -5.892 4.941 1.00 95.69 96 TYR A O 1
ATOM 816 N N . ALA A 1 97 ? -11.351 -6.488 6.226 1.00 95.31 97 ALA A N 1
ATOM 817 C CA . ALA A 1 97 ? -11.301 -7.919 5.908 1.00 95.31 97 ALA A CA 1
ATOM 818 C C . ALA A 1 97 ? -11.179 -8.213 4.401 1.00 95.31 97 ALA A C 1
ATOM 820 O O . ALA A 1 97 ? -10.411 -9.086 3.996 1.00 95.31 97 ALA A O 1
ATOM 821 N N . ASP A 1 98 ? -11.877 -7.446 3.559 1.00 94.69 98 ASP A N 1
ATOM 822 C CA . ASP A 1 98 ? -11.811 -7.590 2.101 1.00 94.69 98 ASP A CA 1
ATOM 823 C C . ASP A 1 98 ? -10.417 -7.284 1.536 1.00 94.69 98 ASP A C 1
ATOM 825 O O . ASP A 1 98 ? -9.963 -7.958 0.612 1.00 94.69 98 ASP A O 1
ATOM 829 N N . VAL A 1 99 ? -9.715 -6.297 2.103 1.00 94.56 99 VAL A N 1
ATOM 830 C CA . VAL A 1 99 ? -8.347 -5.928 1.708 1.00 94.56 99 VAL A CA 1
ATOM 831 C C . VAL A 1 99 ? -7.373 -7.019 2.140 1.00 94.56 99 VAL A C 1
ATOM 833 O O . VAL A 1 99 ? -6.609 -7.506 1.309 1.00 94.56 99 VAL A O 1
ATOM 836 N N . PHE A 1 100 ? -7.450 -7.458 3.404 1.00 94.88 100 PHE A N 1
ATOM 837 C CA . PHE A 1 100 ? -6.626 -8.558 3.917 1.00 94.88 100 PHE A CA 1
ATOM 838 C C . PHE A 1 100 ? -6.791 -9.817 3.066 1.00 94.88 100 PHE A C 1
ATOM 840 O O . PHE A 1 100 ? -5.807 -10.407 2.629 1.00 94.88 100 PHE A O 1
ATOM 847 N N . LYS A 1 101 ? -8.038 -10.182 2.754 1.00 94.81 101 LYS A N 1
ATOM 848 C CA . LYS A 1 101 ? -8.347 -11.334 1.910 1.00 94.81 101 LYS A CA 1
ATOM 849 C C . LYS A 1 101 ? -7.826 -11.168 0.484 1.00 94.81 101 LYS A C 1
ATOM 851 O O . LYS A 1 101 ? -7.235 -12.101 -0.046 1.00 94.81 101 LYS A O 1
ATOM 856 N N . ARG A 1 102 ? -8.055 -10.014 -0.153 1.00 94.19 102 ARG A N 1
ATOM 857 C CA . ARG A 1 102 ? -7.662 -9.778 -1.553 1.00 94.19 102 ARG A CA 1
ATOM 858 C C . ARG A 1 102 ? -6.152 -9.882 -1.759 1.00 94.19 102 ARG A C 1
ATOM 860 O O . ARG A 1 102 ? -5.727 -10.356 -2.807 1.00 94.19 102 ARG A O 1
ATOM 867 N N . PHE A 1 103 ? -5.368 -9.406 -0.797 1.00 93.31 103 PHE A N 1
ATOM 868 C CA . PHE A 1 103 ? -3.907 -9.365 -0.894 1.00 93.31 103 PHE A CA 1
ATOM 869 C C . PHE A 1 103 ? -3.199 -10.489 -0.135 1.00 93.31 103 PHE A C 1
ATOM 871 O O . PHE A 1 103 ? -1.966 -10.538 -0.152 1.00 93.31 103 PHE A O 1
ATOM 878 N N . GLU A 1 104 ? -3.972 -11.389 0.480 1.00 93.62 104 GLU A N 1
ATOM 879 C CA . GLU A 1 104 ? -3.481 -12.508 1.290 1.00 93.62 104 GLU A CA 1
ATOM 880 C C . GLU A 1 104 ? -2.569 -12.032 2.430 1.00 93.62 104 GLU A C 1
ATOM 882 O O . GLU A 1 104 ? -1.530 -12.626 2.715 1.00 93.62 104 GLU A O 1
ATOM 887 N N . PHE A 1 105 ? -2.938 -10.917 3.065 1.00 92.00 105 PHE A N 1
ATOM 888 C CA . PHE A 1 105 ? -2.214 -10.415 4.228 1.00 92.00 105 PHE A CA 1
ATOM 889 C C . PHE A 1 105 ? -2.457 -11.306 5.443 1.00 92.00 105 PHE A C 1
ATOM 891 O O . PHE A 1 105 ? -3.559 -11.817 5.653 1.00 92.00 105 PHE A O 1
ATOM 898 N N . GLU A 1 106 ? -1.419 -11.461 6.262 1.00 88.75 106 GLU A N 1
ATOM 899 C CA . GLU A 1 106 ? -1.480 -12.279 7.465 1.00 88.75 106 GLU A CA 1
ATOM 900 C C . GLU A 1 106 ? -2.465 -11.682 8.479 1.00 88.75 106 GLU A C 1
ATOM 902 O O . GLU A 1 106 ? -2.368 -10.520 8.876 1.00 88.75 106 GLU A O 1
ATOM 907 N N . THR A 1 107 ? -3.426 -12.496 8.913 1.00 87.25 107 THR A N 1
ATOM 908 C CA . THR A 1 107 ? -4.429 -12.100 9.908 1.00 87.25 107 THR A CA 1
ATOM 909 C C . THR A 1 107 ? -4.186 -12.744 11.264 1.00 87.25 107 THR A C 1
ATOM 911 O O . THR A 1 107 ? -4.852 -12.357 12.222 1.00 87.25 107 THR A O 1
ATOM 914 N N . ARG A 1 108 ? -3.241 -13.682 11.398 1.00 79.06 108 ARG A N 1
ATOM 915 C CA . ARG A 1 108 ? -2.823 -14.221 12.702 1.00 79.06 108 ARG A CA 1
ATOM 916 C C . ARG A 1 108 ? -2.049 -13.166 13.486 1.00 79.06 108 ARG A C 1
ATOM 918 O O . ARG A 1 108 ? -1.373 -12.332 12.891 1.00 79.06 108 ARG A O 1
ATOM 925 N N . GLU A 1 109 ? -2.175 -13.179 14.810 1.00 67.56 109 GLU A N 1
ATOM 926 C CA . GLU A 1 109 ? -1.296 -12.375 15.658 1.00 67.56 109 GLU A CA 1
ATOM 927 C C . GLU A 1 109 ? 0.154 -12.768 15.372 1.00 67.56 109 GLU A C 1
ATOM 929 O O . GLU A 1 109 ? 0.525 -13.940 15.496 1.00 67.56 109 GLU A O 1
ATOM 934 N N . GLU A 1 110 ? 0.973 -11.798 14.971 1.00 57.44 110 GLU A N 1
ATOM 935 C CA . GLU A 1 110 ? 2.411 -11.988 15.023 1.00 57.44 110 GLU A CA 1
ATOM 936 C C . GLU A 1 110 ? 2.771 -12.125 16.500 1.00 57.44 110 GLU A C 1
ATOM 938 O O . GLU A 1 110 ? 2.614 -11.191 17.286 1.00 57.44 110 GLU A O 1
ATOM 943 N N . THR A 1 111 ? 3.261 -13.299 16.904 1.00 37.88 111 THR A N 1
ATOM 944 C CA . THR A 1 111 ? 4.127 -13.335 18.083 1.00 37.88 111 THR A CA 1
ATOM 945 C C . THR A 1 111 ? 5.263 -12.376 17.752 1.00 37.88 111 THR A C 1
ATOM 947 O O . THR A 1 111 ? 5.849 -12.556 16.682 1.00 37.88 111 THR A O 1
ATOM 950 N N . PRO A 1 112 ? 5.546 -11.344 18.567 1.00 39.62 112 PRO A N 1
ATOM 951 C CA . PRO A 1 112 ? 6.533 -10.346 18.200 1.00 39.62 112 PRO A CA 1
ATOM 952 C C . PRO A 1 112 ? 7.841 -11.076 17.920 1.00 39.62 112 PRO A C 1
ATOM 954 O O . PRO A 1 112 ? 8.466 -11.628 18.827 1.00 39.62 112 PRO A O 1
ATOM 957 N N . VAL A 1 113 ? 8.235 -11.127 16.647 1.00 37.12 113 VAL A N 1
ATOM 958 C CA . VAL A 1 113 ? 9.584 -11.530 16.288 1.00 37.12 113 VAL A CA 1
ATOM 959 C C . VAL A 1 113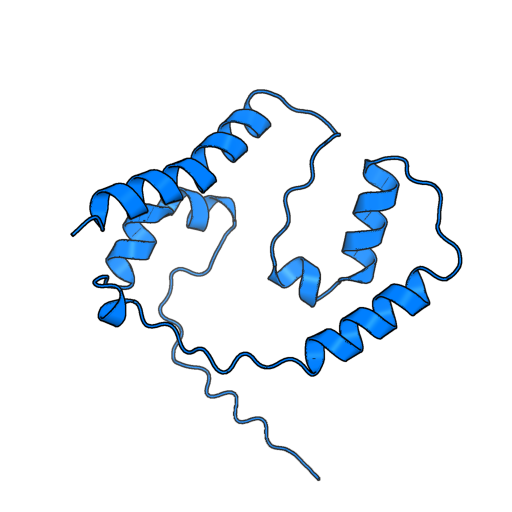 ? 10.428 -10.375 16.778 1.00 37.12 113 VAL A C 1
ATOM 961 O O . VAL A 1 113 ? 10.532 -9.338 16.124 1.00 37.12 113 VAL A O 1
ATOM 964 N N . THR A 1 114 ? 10.993 -10.527 17.973 1.00 33.97 114 THR A N 1
ATOM 965 C CA . THR A 1 114 ? 12.155 -9.753 18.371 1.00 33.97 114 THR A CA 1
ATOM 966 C C . THR A 1 114 ? 13.177 -9.981 17.267 1.00 33.97 114 THR A C 1
ATOM 968 O O . THR A 1 114 ? 13.844 -11.012 17.231 1.00 33.97 114 THR A O 1
ATOM 971 N N . LYS A 1 115 ? 13.276 -9.054 16.309 1.00 36.12 115 LYS A N 1
ATOM 972 C CA . LYS A 1 115 ? 14.469 -8.944 15.481 1.00 36.12 115 LYS A CA 1
ATOM 973 C C . LYS A 1 115 ? 15.561 -8.448 16.419 1.00 36.12 115 LYS A C 1
ATOM 975 O O . LYS A 1 115 ? 15.887 -7.268 16.448 1.00 36.12 115 LYS A O 1
ATOM 980 N N . SER A 1 116 ? 16.099 -9.356 17.228 1.00 33.72 116 SER A N 1
ATOM 981 C CA . SER A 1 116 ? 17.475 -9.262 17.671 1.00 33.72 116 SER A CA 1
ATOM 982 C C . SER A 1 116 ? 18.298 -9.328 16.395 1.00 33.72 116 SER A C 1
ATOM 984 O O . SER A 1 116 ? 18.595 -10.400 15.874 1.00 33.72 116 SER A O 1
ATOM 986 N N . ILE A 1 117 ? 18.572 -8.155 15.829 1.00 35.94 117 ILE A N 1
ATOM 987 C CA . ILE A 1 117 ? 19.722 -7.995 14.960 1.00 35.94 117 ILE A CA 1
ATOM 988 C C . ILE A 1 117 ? 20.902 -8.199 15.907 1.00 35.94 117 ILE A C 1
ATOM 990 O O . ILE A 1 117 ? 21.325 -7.272 16.597 1.00 35.94 117 ILE A O 1
ATOM 994 N N . GLU A 1 118 ? 21.356 -9.445 16.028 1.00 35.09 118 GLU A N 1
ATOM 995 C CA . GLU A 1 118 ? 22.723 -9.702 16.451 1.00 35.09 118 GLU A CA 1
ATOM 996 C C . GLU A 1 118 ? 23.599 -9.024 15.397 1.00 35.09 118 GLU A C 1
ATOM 998 O O . GLU A 1 118 ? 23.741 -9.486 14.265 1.00 35.09 118 GLU A O 1
ATOM 1003 N N . LEU A 1 119 ? 24.090 -7.836 15.749 1.00 37.75 119 LEU A N 1
ATOM 1004 C CA . LEU A 1 119 ? 25.276 -7.257 15.143 1.00 37.75 119 LEU A CA 1
ATOM 1005 C C . LEU A 1 119 ? 26.434 -8.183 15.520 1.00 37.75 119 LEU A C 1
ATOM 1007 O O . LEU A 1 119 ? 27.122 -7.946 16.512 1.00 37.75 119 LEU A O 1
ATOM 1011 N N . ASP A 1 120 ? 26.609 -9.257 14.755 1.00 35.56 120 ASP A N 1
ATOM 1012 C CA . ASP A 1 120 ? 27.891 -9.943 14.722 1.00 35.56 120 ASP A CA 1
ATOM 1013 C C . ASP A 1 120 ? 28.912 -8.979 14.105 1.00 35.56 120 ASP A C 1
ATOM 1015 O O . ASP A 1 120 ? 28.713 -8.432 13.015 1.00 35.56 120 ASP A O 1
ATOM 1019 N N . MET A 1 121 ? 29.948 -8.717 14.902 1.00 35.25 121 MET A N 1
ATOM 1020 C CA . MET A 1 121 ? 31.095 -7.856 14.609 1.00 35.25 121 MET A CA 1
ATOM 1021 C C . MET A 1 121 ? 31.943 -8.387 13.454 1.00 35.25 121 MET A C 1
ATOM 1023 O O . MET A 1 121 ? 32.184 -9.616 13.417 1.00 35.25 121 MET A O 1
#

Sequence (121 aa):
FYLDEIVDMTKYWYSHPLKYLDTHPSPRHLIMKYDDLIQRPEAVIRSFYEQFGYPDKPGLPVIIDQAVKETLTFNSDHTYSYEEMGFTREQIVGIYADVFKRFEFETREETPVTKSIELDM